Protein AF-A0A0F9HQG8-F1 (afdb_monomer_lite)

Radius of gyration: 9.11 Å; chains: 1; bounding box: 27×10×18 Å

Organism: NCBI:txid412755

Foldseek 3Di:
DAEEEEAEDPDPVVQVVVCVVVVVVVYHYDYDD

pLDDT: mean 92.78, std 7.59, range [56.88, 96.75]

Secondary structure (DSSP, 8-state):
-PPEEEEE-S-HHHHHHHHHHHHHTT-EEEEE-

Structure (mmCIF, N/CA/C/O backbone):
data_AF-A0A0F9HQG8-F1
#
_entry.id   AF-A0A0F9HQG8-F1
#
loop_
_atom_site.group_PDB
_atom_site.id
_atom_site.type_symbol
_atom_site.label_atom_id
_atom_site.label_alt_id
_atom_site.label_comp_id
_atom_site.label_asym_id
_atom_site.label_entity_id
_atom_site.label_seq_id
_atom_site.pdbx_PDB_ins_code
_atom_site.Cartn_x
_atom_site.Cartn_y
_atom_site.Cartn_z
_atom_site.occupancy
_atom_site.B_iso_or_equiv
_atom_site.auth_seq_id
_atom_site.auth_comp_id
_atom_site.auth_asym_id
_atom_site.auth_atom_id
_atom_site.pdbx_PDB_model_num
ATOM 1 N N . MET A 1 1 ? -20.261 -0.171 3.575 1.00 56.88 1 MET A N 1
ATOM 2 C CA . MET A 1 1 ? -19.197 -1.128 3.191 1.00 56.88 1 MET A CA 1
ATOM 3 C C . MET A 1 1 ? -18.121 -0.352 2.454 1.00 56.88 1 MET A C 1
ATOM 5 O O . MET A 1 1 ? -18.450 0.262 1.447 1.00 56.88 1 MET A O 1
ATOM 9 N N . LYS A 1 2 ? -16.887 -0.284 2.967 1.00 74.62 2 LYS A N 1
ATOM 10 C CA . LYS A 1 2 ? -15.802 0.400 2.245 1.00 74.62 2 LYS A CA 1
ATOM 11 C C . LYS A 1 2 ? -15.326 -0.476 1.078 1.00 74.62 2 LYS A C 1
ATOM 13 O O . LYS A 1 2 ? -15.354 -1.702 1.171 1.00 74.62 2 LYS A O 1
ATOM 18 N N . GLY A 1 3 ? -15.006 0.166 -0.046 1.00 91.69 3 GLY A N 1
ATOM 19 C CA . GLY A 1 3 ? -14.704 -0.490 -1.321 1.00 91.69 3 GLY A CA 1
ATOM 20 C C . GLY A 1 3 ? -13.351 -1.209 -1.349 1.00 91.69 3 GLY A C 1
ATOM 21 O O . GLY A 1 3 ? -12.539 -1.091 -0.428 1.00 91.69 3 GLY A O 1
ATOM 22 N N . ARG A 1 4 ? -13.112 -1.951 -2.436 1.00 95.69 4 ARG A N 1
ATOM 23 C CA . ARG A 1 4 ? -11.815 -2.567 -2.749 1.00 95.69 4 ARG A CA 1
ATOM 24 C C . ARG A 1 4 ? -11.009 -1.627 -3.647 1.00 95.69 4 ARG A C 1
ATOM 26 O O . ARG A 1 4 ? -11.566 -1.099 -4.604 1.00 95.69 4 ARG A O 1
ATOM 33 N N . VAL A 1 5 ? -9.724 -1.443 -3.352 1.00 95.44 5 VAL A N 1
ATOM 34 C CA . VAL A 1 5 ? -8.807 -0.550 -4.080 1.00 95.44 5 VAL A CA 1
ATOM 35 C C . VAL A 1 5 ? -7.602 -1.348 -4.582 1.00 95.44 5 VAL A C 1
ATOM 37 O O . VAL A 1 5 ? -7.012 -2.116 -3.822 1.00 95.44 5 VAL A O 1
ATOM 40 N N . LEU A 1 6 ? -7.233 -1.166 -5.852 1.00 96.12 6 LEU A N 1
ATOM 41 C CA . LEU A 1 6 ? -6.009 -1.706 -6.448 1.00 96.12 6 LEU A CA 1
ATOM 42 C C . LEU A 1 6 ? -5.047 -0.549 -6.727 1.00 96.12 6 LEU A C 1
ATOM 44 O O . LEU A 1 6 ? -5.407 0.387 -7.433 1.00 96.12 6 LEU A O 1
ATOM 48 N N . VAL A 1 7 ? -3.840 -0.626 -6.176 1.00 94.69 7 VAL A N 1
ATOM 49 C CA . VAL A 1 7 ? -2.757 0.332 -6.422 1.00 94.69 7 VAL A CA 1
ATOM 50 C C . VAL A 1 7 ? -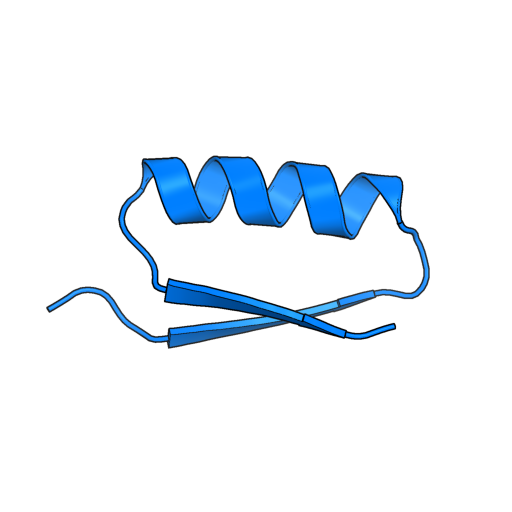1.740 -0.329 -7.346 1.00 94.69 7 VAL A C 1
ATOM 52 O O . VAL A 1 7 ? -1.184 -1.371 -6.992 1.00 94.69 7 VAL A O 1
ATOM 55 N N . VAL A 1 8 ? -1.509 0.273 -8.511 1.00 95.25 8 VAL A N 1
ATOM 56 C CA . VAL A 1 8 ? -0.487 -0.136 -9.484 1.00 95.25 8 VAL A CA 1
ATOM 57 C C . VAL A 1 8 ? 0.444 1.048 -9.676 1.00 95.25 8 VAL A C 1
ATOM 59 O O . VAL A 1 8 ? 0.008 2.112 -10.106 1.00 95.25 8 VAL A O 1
ATOM 62 N N . ASP A 1 9 ? 1.692 0.874 -9.274 1.00 94.19 9 ASP A N 1
ATOM 63 C CA . ASP A 1 9 ? 2.735 1.896 -9.326 1.00 94.19 9 ASP A CA 1
ATOM 64 C C . ASP A 1 9 ? 4.068 1.147 -9.317 1.00 94.19 9 ASP A C 1
ATOM 66 O O . ASP A 1 9 ? 4.184 0.173 -8.578 1.00 94.19 9 ASP A O 1
ATOM 70 N N . ASP A 1 10 ? 5.070 1.555 -10.089 1.00 93.69 10 ASP A N 1
ATOM 71 C CA . ASP A 1 10 ? 6.391 0.915 -10.085 1.00 93.69 10 ASP A CA 1
ATOM 72 C C . ASP A 1 10 ? 7.192 1.264 -8.819 1.00 93.69 10 ASP A C 1
ATOM 74 O O . ASP A 1 10 ? 7.973 0.441 -8.311 1.00 93.69 10 ASP A O 1
ATOM 78 N N . GLU A 1 11 ? 6.918 2.425 -8.218 1.00 95.06 11 GLU A N 1
ATOM 79 C CA . GLU A 1 11 ? 7.613 2.929 -7.038 1.00 95.06 11 GLU A CA 1
ATOM 80 C C . GLU A 1 11 ? 7.081 2.283 -5.746 1.00 95.06 11 GLU A C 1
ATOM 82 O O . GLU A 1 11 ? 5.932 2.453 -5.323 1.00 95.06 11 GLU A O 1
ATOM 87 N N . LYS A 1 12 ? 7.944 1.519 -5.067 1.00 93.25 12 LYS A N 1
ATOM 88 C CA . LYS A 1 12 ? 7.563 0.728 -3.887 1.00 93.25 12 LYS A CA 1
ATOM 89 C C . LYS A 1 12 ? 7.162 1.611 -2.710 1.00 93.25 12 LYS A C 1
ATOM 91 O O . LYS A 1 12 ? 6.234 1.253 -1.980 1.00 93.25 12 LYS A O 1
ATOM 96 N N . LEU A 1 13 ? 7.856 2.731 -2.505 1.00 94.06 13 LEU A N 1
ATOM 97 C CA . LEU A 1 13 ? 7.569 3.631 -1.385 1.00 94.06 13 LEU A CA 1
ATOM 98 C C . LEU A 1 13 ? 6.171 4.244 -1.507 1.00 94.06 13 LEU A C 1
ATOM 100 O O . LEU A 1 13 ? 5.445 4.318 -0.512 1.00 94.06 13 LEU A O 1
ATOM 104 N N . MET A 1 14 ? 5.772 4.590 -2.732 1.00 92.31 14 MET A N 1
ATOM 105 C CA . MET A 1 14 ? 4.439 5.105 -3.032 1.00 92.31 14 MET A CA 1
ATOM 106 C C . MET A 1 14 ? 3.367 4.064 -2.720 1.00 92.31 14 MET A C 1
ATOM 108 O O . MET A 1 14 ? 2.453 4.358 -1.946 1.00 92.31 14 MET A O 1
ATOM 112 N N . ARG A 1 15 ? 3.526 2.821 -3.202 1.00 95.56 15 ARG A N 1
ATOM 113 C CA . ARG A 1 15 ? 2.573 1.729 -2.918 1.00 95.56 15 ARG A CA 1
ATOM 114 C C . ARG A 1 15 ? 2.352 1.525 -1.421 1.00 95.56 15 ARG A C 1
ATOM 116 O O . ARG A 1 15 ? 1.211 1.502 -0.969 1.00 95.56 15 ARG A O 1
ATOM 123 N N . VAL A 1 16 ? 3.434 1.424 -0.649 1.00 95.00 16 VAL A N 1
ATOM 124 C CA . VAL A 1 16 ? 3.368 1.168 0.800 1.00 95.00 16 VAL A CA 1
ATOM 125 C C . VAL A 1 16 ? 2.738 2.342 1.557 1.00 95.00 16 VAL A C 1
ATOM 127 O O . VAL A 1 16 ? 1.923 2.128 2.459 1.00 95.00 16 VA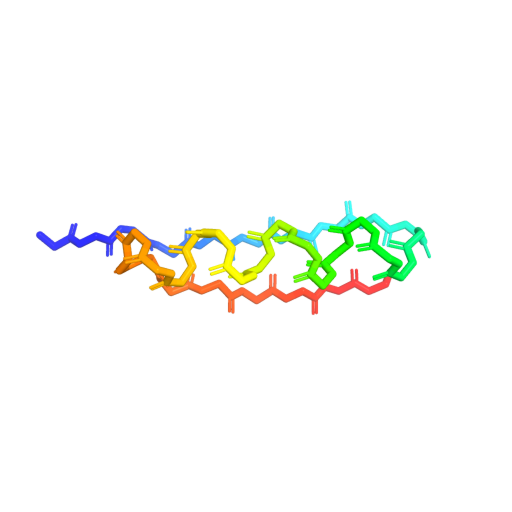L A O 1
ATOM 130 N N . SER A 1 17 ? 3.094 3.580 1.198 1.00 96.06 17 SER A N 1
ATOM 131 C CA . SER A 1 17 ? 2.528 4.782 1.823 1.00 96.06 17 SER A CA 1
ATOM 132 C C . SER A 1 17 ? 1.016 4.866 1.596 1.00 96.06 17 SER A C 1
ATOM 134 O O . SER A 1 17 ? 0.247 5.010 2.553 1.00 96.06 17 SER A O 1
ATOM 136 N N . LEU A 1 18 ? 0.583 4.682 0.344 1.00 95.25 18 LEU A N 1
ATOM 137 C CA . LEU A 1 18 ? -0.823 4.747 -0.050 1.00 95.25 18 LEU A CA 1
ATOM 138 C C . LEU A 1 18 ? -1.643 3.621 0.590 1.00 95.25 18 LEU A C 1
ATOM 140 O O . LEU A 1 18 ? -2.723 3.861 1.131 1.00 95.25 18 LEU A O 1
ATOM 144 N N . GLU A 1 19 ? -1.109 2.397 0.589 1.00 96.06 19 GLU A N 1
ATOM 145 C CA . GLU A 1 19 ? -1.744 1.235 1.209 1.00 96.06 19 GLU A CA 1
ATOM 146 C C . GLU A 1 19 ? -2.003 1.465 2.699 1.00 96.06 19 GLU A C 1
ATOM 148 O O . GLU A 1 19 ? -3.101 1.193 3.187 1.00 96.06 19 GLU A O 1
ATOM 153 N N . LYS A 1 20 ? -1.020 2.011 3.423 1.00 96.62 20 LYS A N 1
ATOM 154 C CA . LYS A 1 20 ? -1.144 2.290 4.858 1.00 96.62 20 LYS A CA 1
ATOM 155 C C . LYS A 1 20 ? -2.240 3.316 5.148 1.00 96.62 20 LYS A C 1
ATOM 157 O O . LYS A 1 20 ? -3.023 3.119 6.078 1.00 96.62 20 LYS A O 1
ATOM 162 N N . GLN A 1 21 ? -2.305 4.395 4.368 1.00 96.75 21 GLN A N 1
ATOM 163 C CA . GLN A 1 21 ? -3.310 5.447 4.547 1.00 96.75 21 G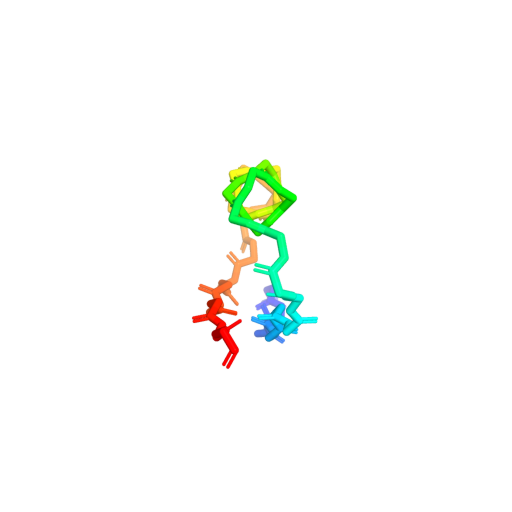LN A CA 1
ATOM 164 C C . GLN A 1 21 ? -4.719 4.937 4.222 1.00 96.75 21 GLN A C 1
ATOM 166 O O . GLN A 1 21 ? -5.635 5.095 5.026 1.00 96.75 21 GLN A O 1
ATOM 171 N N . LEU A 1 22 ? -4.880 4.230 3.104 1.00 95.38 22 LEU A N 1
ATOM 172 C CA . LEU A 1 22 ? -6.169 3.675 2.688 1.00 95.38 22 LEU A CA 1
ATOM 173 C C . LEU A 1 22 ? -6.660 2.558 3.626 1.00 95.38 22 LEU A C 1
ATOM 175 O O . LEU A 1 22 ? -7.852 2.484 3.927 1.00 95.38 22 LEU A O 1
ATOM 179 N N . LYS A 1 23 ? -5.760 1.721 4.156 1.00 95.31 23 LYS A N 1
ATOM 180 C CA . LYS A 1 23 ? -6.113 0.729 5.187 1.00 95.31 23 LYS A CA 1
ATOM 181 C C . LYS A 1 23 ? -6.521 1.378 6.506 1.00 95.31 23 LYS A C 1
ATOM 183 O O . LYS A 1 23 ? -7.443 0.879 7.148 1.00 95.31 23 LYS A O 1
ATOM 188 N N . LYS A 1 24 ? -5.879 2.483 6.910 1.00 96.44 24 LYS A N 1
ATOM 189 C CA . LYS A 1 24 ? -6.292 3.267 8.091 1.00 96.44 24 LYS A CA 1
ATOM 190 C C . LYS A 1 24 ? -7.706 3.817 7.913 1.00 96.44 24 LYS A C 1
ATO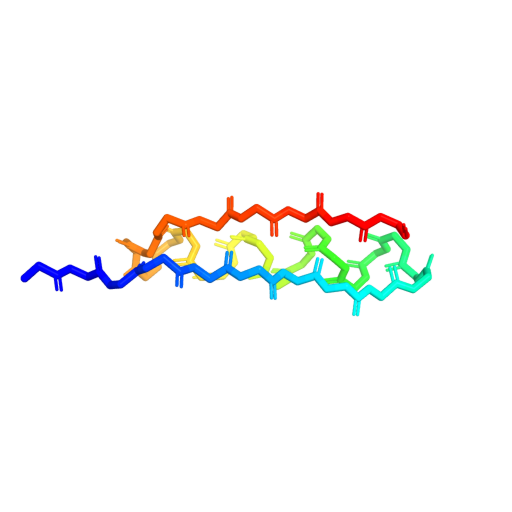M 192 O O . LYS A 1 24 ? -8.507 3.775 8.839 1.00 96.44 24 LYS A O 1
ATOM 197 N N . G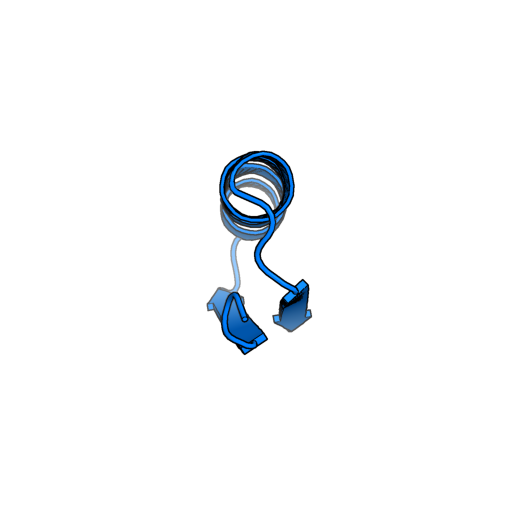LU A 1 25 ? -8.026 4.232 6.695 1.00 94.94 25 GLU A N 1
ATOM 1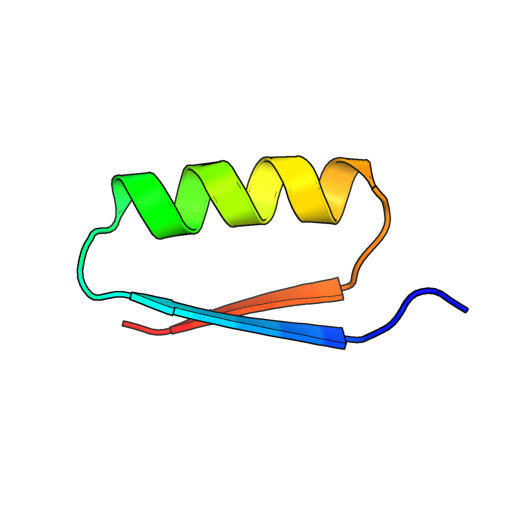98 C CA . GLU A 1 25 ? -9.378 4.589 6.289 1.00 94.94 25 GLU A CA 1
ATOM 199 C C . GLU A 1 25 ? -10.283 3.365 6.086 1.00 94.94 25 GLU A C 1
ATOM 201 O O . GLU A 1 25 ? -11.389 3.526 5.606 1.00 94.94 25 GLU A O 1
ATOM 206 N N . GLY A 1 26 ? -9.897 2.137 6.433 1.00 95.19 26 GLY A N 1
ATOM 207 C CA . GLY A 1 26 ? -10.774 0.963 6.387 1.00 95.19 26 GLY A CA 1
ATOM 208 C C . GLY A 1 26 ? -11.115 0.449 4.984 1.00 95.19 26 GLY A C 1
ATOM 209 O O . GLY A 1 26 ? -12.087 -0.293 4.837 1.00 95.19 26 GLY A O 1
ATOM 210 N N . PHE A 1 27 ? -10.360 0.834 3.952 1.00 96.38 27 PHE A N 1
ATOM 211 C CA . PHE A 1 27 ? -10.474 0.234 2.622 1.00 96.38 27 PHE A CA 1
ATOM 212 C C . PHE A 1 27 ? -9.716 -1.096 2.546 1.00 96.38 27 PHE A C 1
ATOM 214 O O . PHE A 1 27 ? -8.674 -1.279 3.180 1.00 96.38 27 PHE A O 1
ATOM 221 N N . PHE A 1 28 ? -10.210 -2.017 1.716 1.00 94.69 28 PHE A N 1
ATOM 222 C CA . PHE A 1 28 ? -9.461 -3.223 1.368 1.00 94.69 28 PHE A CA 1
ATOM 223 C C . PHE A 1 28 ? -8.549 -2.918 0.182 1.00 94.69 28 PHE A C 1
ATOM 225 O O . PHE A 1 28 ? -9.028 -2.718 -0.934 1.00 94.69 28 PHE A O 1
ATOM 232 N N . VAL A 1 29 ? -7.242 -2.870 0.423 1.00 95.88 29 VAL A N 1
ATOM 233 C CA . VAL A 1 29 ? -6.253 -2.431 -0.567 1.00 95.88 29 VAL A CA 1
ATOM 234 C C . VAL A 1 29 ? -5.384 -3.599 -1.008 1.00 95.88 29 VAL A C 1
ATOM 236 O O . VAL A 1 29 ? -4.903 -4.366 -0.172 1.00 95.88 29 VAL A O 1
ATOM 239 N N . ARG A 1 30 ? -5.156 -3.706 -2.317 1.00 94.75 30 ARG A N 1
ATOM 240 C CA . ARG A 1 30 ? -4.172 -4.599 -2.932 1.00 94.75 30 ARG A CA 1
ATOM 241 C C . ARG A 1 30 ? -3.172 -3.761 -3.719 1.00 94.75 30 ARG A C 1
ATOM 243 O O . ARG A 1 30 ? -3.577 -2.875 -4.461 1.00 94.75 30 ARG A O 1
ATOM 250 N N . CYS A 1 31 ? -1.889 -4.071 -3.594 1.00 93.75 31 CYS A N 1
ATOM 251 C CA . CYS A 1 31 ? -0.829 -3.430 -4.366 1.00 93.75 31 CYS A CA 1
ATOM 252 C C . CYS A 1 31 ? -0.236 -4.420 -5.375 1.00 93.75 31 CYS A C 1
ATOM 254 O O . CYS A 1 31 ? -0.007 -5.584 -5.037 1.00 93.75 31 CYS A O 1
ATOM 256 N N . MET A 1 32 ? 0.017 -3.957 -6.597 1.00 91.69 32 MET A N 1
ATOM 257 C CA . MET A 1 32 ? 0.767 -4.670 -7.634 1.00 91.69 32 MET A CA 1
ATOM 258 C C . MET A 1 32 ? 1.925 -3.797 -8.118 1.00 91.69 32 MET A C 1
ATOM 260 O O . MET A 1 32 ? 1.846 -2.574 -8.026 1.00 91.69 32 MET A O 1
ATOM 264 N N . LYS A 1 33 ? 3.005 -4.454 -8.545 1.00 83.00 33 LYS A N 1
ATOM 265 C CA . LYS A 1 33 ? 4.109 -3.821 -9.264 1.00 83.00 33 LYS A CA 1
ATOM 266 C C . LYS A 1 33 ? 3.729 -3.784 -10.735 1.00 83.00 33 LYS A C 1
ATOM 268 O O . LYS A 1 33 ? 3.287 -4.856 -11.211 1.00 83.00 33 LYS A O 1
#

InterPro domains:
  IPR001789 Signal transduction response regulator, receiver domain [PS50110] (4-33)
  IPR011006 CheY-like superfamily [SSF52172] (3-30)

Sequence (33 aa):
MKGRVLVVDDEKLMRVSLEKQLKKEGFFVRCMK